Protein AF-A0A349PLU2-F1 (afdb_monomer)

Radius of gyration: 13.75 Å; Cα contacts (8 Å, |Δi|>4): 62; chains: 1; bounding box: 39×25×31 Å

Mean predicted aligned error: 9.59 Å

Structure (mmCIF, N/CA/C/O backbone):
data_AF-A0A349PLU2-F1
#
_entry.id   AF-A0A349PLU2-F1
#
loop_
_atom_site.group_PDB
_atom_site.id
_atom_site.type_symbol
_atom_site.label_atom_id
_atom_site.label_alt_id
_atom_site.label_comp_id
_atom_site.label_asym_id
_atom_site.label_entity_id
_atom_site.label_seq_id
_atom_site.pdbx_PDB_ins_code
_atom_site.Cartn_x
_atom_site.Cartn_y
_atom_site.Cartn_z
_atom_site.occupancy
_atom_site.B_iso_or_equiv
_atom_site.auth_seq_id
_atom_site.auth_comp_id
_atom_site.auth_asym_id
_atom_site.auth_atom_id
_atom_site.pdbx_PDB_model_num
ATOM 1 N N . LYS A 1 1 ? -26.840 16.441 -8.870 1.00 36.34 1 LYS A N 1
ATOM 2 C CA . LYS A 1 1 ? -26.454 16.973 -7.541 1.00 36.34 1 LYS A CA 1
ATOM 3 C C . LYS A 1 1 ? -26.261 15.780 -6.614 1.00 36.34 1 LYS A C 1
ATOM 5 O O . LYS A 1 1 ? -27.236 15.251 -6.107 1.00 36.34 1 LYS A O 1
ATOM 10 N N . THR A 1 2 ? -25.035 15.284 -6.500 1.00 38.59 2 THR A N 1
ATOM 11 C CA . THR A 1 2 ? -24.669 14.077 -5.732 1.00 38.59 2 THR A CA 1
ATOM 12 C C . THR A 1 2 ? -23.556 14.446 -4.758 1.00 38.59 2 THR A C 1
ATOM 14 O O . THR A 1 2 ? -22.479 13.867 -4.774 1.00 38.59 2 THR A O 1
ATOM 17 N N . GLU A 1 3 ? -23.792 15.484 -3.955 1.00 43.56 3 GLU A N 1
ATOM 18 C CA . GLU A 1 3 ? -22.760 16.071 -3.088 1.00 43.56 3 GLU A CA 1
ATOM 19 C C . GLU A 1 3 ? -22.743 15.501 -1.663 1.00 43.56 3 GLU A C 1
ATOM 21 O O . GLU A 1 3 ? -21.821 15.809 -0.929 1.00 43.56 3 GLU A O 1
ATOM 26 N N . ASN A 1 4 ? -23.675 14.624 -1.266 1.00 40.47 4 ASN A N 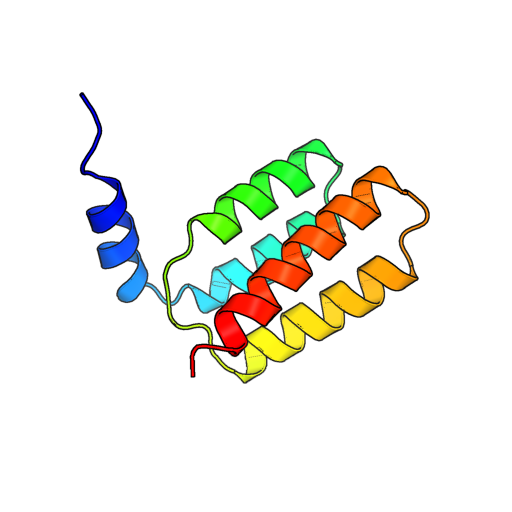1
ATOM 27 C CA . ASN A 1 4 ? -23.815 14.242 0.152 1.00 40.47 4 ASN A CA 1
ATOM 28 C C . ASN A 1 4 ? -23.936 12.738 0.456 1.00 40.47 4 ASN A C 1
ATOM 30 O O . ASN A 1 4 ? -24.309 12.379 1.565 1.00 40.47 4 ASN A O 1
ATOM 34 N N . TYR A 1 5 ? -23.569 11.841 -0.464 1.00 42.16 5 TYR A N 1
ATOM 35 C CA . TYR A 1 5 ? -23.510 10.398 -0.154 1.00 42.16 5 TYR A CA 1
ATOM 36 C C . TYR A 1 5 ? -22.121 9.910 0.291 1.00 42.16 5 TYR A C 1
ATOM 38 O O . TYR A 1 5 ? -21.983 8.755 0.686 1.00 42.16 5 TYR A O 1
ATOM 46 N N . ARG A 1 6 ? -21.102 10.788 0.280 1.00 46.41 6 ARG A N 1
ATOM 47 C CA . ARG A 1 6 ? -19.728 10.458 0.708 1.00 46.41 6 ARG A CA 1
ATOM 48 C C . ARG A 1 6 ? -19.681 10.064 2.187 1.00 46.41 6 ARG A C 1
ATOM 50 O O . ARG A 1 6 ? -19.019 9.099 2.525 1.00 46.41 6 ARG A O 1
ATOM 57 N N . GLY A 1 7 ? -20.475 10.723 3.034 1.00 41.25 7 GLY A N 1
ATOM 58 C CA . GLY A 1 7 ? -20.556 10.397 4.460 1.00 41.25 7 GLY A CA 1
ATOM 59 C C . GLY A 1 7 ? -21.304 9.097 4.772 1.00 41.25 7 GLY A C 1
ATOM 60 O O . GLY A 1 7 ? -21.014 8.472 5.776 1.00 41.25 7 GLY A O 1
ATOM 61 N N . THR A 1 8 ? -22.246 8.645 3.936 1.00 46.84 8 THR A N 1
ATOM 62 C CA . THR A 1 8 ? -23.093 7.477 4.262 1.00 46.84 8 THR A CA 1
ATOM 63 C C . THR A 1 8 ? -22.413 6.143 3.955 1.00 46.84 8 THR A C 1
ATOM 65 O O . THR A 1 8 ? -22.635 5.180 4.681 1.00 46.84 8 THR A O 1
ATOM 68 N N . LEU A 1 9 ? -21.566 6.080 2.919 1.00 44.00 9 LEU A N 1
ATOM 69 C CA . LEU A 1 9 ? -20.730 4.900 2.661 1.00 44.00 9 LEU A CA 1
ATOM 70 C C . LEU A 1 9 ? -19.610 4.797 3.704 1.00 44.00 9 LEU A C 1
ATOM 72 O O . LEU A 1 9 ? -19.419 3.734 4.274 1.00 44.00 9 LEU A O 1
ATOM 76 N N . VAL A 1 10 ? -18.961 5.918 4.021 1.00 42.06 10 VAL A N 1
ATOM 77 C CA . VA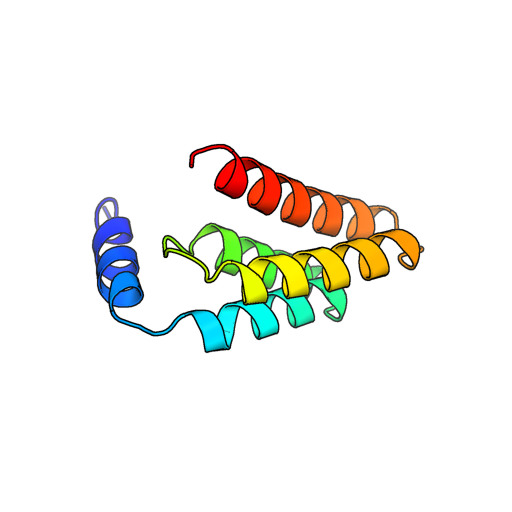L A 1 10 ? -17.982 6.056 5.111 1.00 42.06 10 VAL A CA 1
ATOM 78 C C . VAL A 1 10 ? -18.563 5.609 6.461 1.00 42.06 10 VAL A C 1
ATOM 80 O O . VAL A 1 10 ? -17.995 4.755 7.131 1.00 42.06 10 VAL A O 1
ATOM 83 N N . TYR A 1 11 ? -19.766 6.072 6.811 1.00 42.25 11 TYR A N 1
ATOM 84 C CA . TYR A 1 11 ? -20.437 5.677 8.055 1.00 42.25 11 TYR A CA 1
ATOM 85 C C . TYR A 1 11 ? -20.884 4.205 8.055 1.00 42.25 11 TYR A C 1
ATOM 87 O O . TYR A 1 11 ? -20.934 3.568 9.103 1.00 42.25 11 TYR A O 1
ATOM 95 N N . ALA A 1 12 ? -21.198 3.634 6.886 1.00 42.81 12 ALA A N 1
ATOM 96 C CA . ALA A 1 12 ? -21.503 2.208 6.750 1.00 42.81 12 ALA A CA 1
ATOM 97 C C . ALA A 1 12 ? -20.241 1.325 6.828 1.00 42.81 12 ALA A C 1
ATOM 99 O O . ALA A 1 12 ? -20.322 0.189 7.296 1.00 42.81 12 ALA A O 1
ATOM 100 N N . LEU A 1 13 ? -19.084 1.848 6.407 1.00 43.47 13 LEU A N 1
ATOM 101 C CA . LEU A 1 13 ? -17.780 1.184 6.476 1.00 43.47 13 LEU A CA 1
ATOM 102 C C . LEU A 1 13 ? -17.162 1.235 7.878 1.00 43.47 13 LEU A C 1
ATOM 104 O O . LEU A 1 13 ? -16.455 0.305 8.242 1.00 43.47 13 LEU A O 1
ATOM 108 N N . GLN A 1 14 ? -17.518 2.219 8.707 1.00 40.84 14 GLN A N 1
ATOM 109 C CA . GLN A 1 14 ? -17.153 2.269 10.131 1.00 40.84 14 GLN A CA 1
ATOM 110 C C . GLN A 1 14 ? -17.713 1.080 10.948 1.00 40.84 14 GLN A C 1
ATOM 112 O O . GLN A 1 14 ? -17.230 0.776 12.035 1.00 40.84 14 GLN A O 1
ATOM 117 N N . TYR A 1 15 ? -18.723 0.384 10.410 1.00 43.75 15 TYR A N 1
ATOM 118 C CA . TYR A 1 15 ? -19.304 -0.841 10.972 1.00 43.75 15 TYR A CA 1
ATOM 119 C C . TYR A 1 15 ? -18.910 -2.116 10.210 1.00 43.75 15 TYR A C 1
ATOM 121 O O . TYR A 1 15 ? -19.312 -3.214 10.604 1.00 43.75 15 TYR A O 1
ATOM 129 N N . PHE A 1 16 ? -18.141 -1.995 9.125 1.00 40.62 16 PHE A N 1
ATOM 130 C CA . PHE A 1 16 ? -17.572 -3.125 8.403 1.00 40.62 16 PHE A CA 1
ATOM 131 C C . PHE A 1 16 ? -16.119 -3.284 8.830 1.00 40.62 16 PHE A C 1
ATOM 133 O O . PHE A 1 16 ? -15.358 -2.325 8.841 1.00 40.62 16 PHE A O 1
ATOM 140 N N . ASP A 1 17 ? -15.729 -4.508 9.165 1.00 51.66 17 ASP A N 1
ATOM 141 C CA . ASP A 1 17 ? -14.346 -4.886 9.451 1.00 51.66 17 ASP A CA 1
ATOM 142 C C . ASP A 1 17 ? -13.514 -4.728 8.159 1.00 51.66 17 ASP A C 1
ATOM 144 O O . ASP A 1 17 ? -13.298 -5.679 7.404 1.00 51.66 17 ASP A O 1
ATOM 148 N N . CYS A 1 18 ? -13.157 -3.479 7.832 1.00 49.72 18 CYS A N 1
ATOM 149 C CA . CYS A 1 18 ? -12.441 -3.080 6.618 1.00 49.72 18 CYS A CA 1
ATOM 150 C C . CYS A 1 18 ? -10.986 -3.564 6.625 1.00 49.72 18 CYS A C 1
ATOM 152 O O . CYS A 1 18 ? -10.341 -3.538 5.574 1.00 49.72 18 CYS A O 1
ATOM 154 N N . SER A 1 19 ? -10.527 -4.083 7.773 1.00 51.81 19 SER A N 1
ATOM 155 C CA . SER A 1 19 ? -9.301 -4.868 7.950 1.00 51.81 19 SER A CA 1
ATOM 156 C C . SER A 1 19 ? -9.107 -5.857 6.798 1.00 51.81 19 SER A C 1
ATOM 158 O O . SER A 1 19 ? -8.143 -5.803 6.044 1.00 51.81 19 SER A O 1
ATOM 160 N N . LYS A 1 20 ? -10.139 -6.650 6.496 1.00 59.22 20 LYS A N 1
ATOM 161 C CA . LYS A 1 20 ? -10.072 -7.724 5.493 1.00 59.22 20 LYS A CA 1
ATOM 162 C C . LYS A 1 20 ? -9.806 -7.251 4.064 1.00 59.22 20 LYS A C 1
ATOM 164 O O . LYS A 1 20 ? -9.406 -8.065 3.235 1.00 59.22 20 LYS A O 1
ATOM 169 N N . ASN A 1 21 ? -10.036 -5.973 3.765 1.00 69.56 21 ASN A N 1
ATOM 170 C CA . ASN A 1 21 ? -9.908 -5.430 2.416 1.00 69.56 21 ASN A CA 1
ATOM 171 C C . ASN A 1 21 ? -8.697 -4.506 2.252 1.00 69.56 21 ASN A C 1
ATOM 173 O O . ASN A 1 21 ? -8.205 -4.395 1.133 1.00 69.56 21 ASN A O 1
ATOM 177 N N . LEU A 1 22 ? -8.183 -3.877 3.318 1.00 75.75 22 LEU A N 1
ATOM 178 C CA . LEU A 1 22 ? -7.036 -2.970 3.204 1.00 75.75 22 LEU A CA 1
ATOM 179 C C . LEU A 1 22 ? -5.781 -3.714 2.741 1.00 75.75 22 LEU A C 1
ATOM 181 O O . LEU A 1 22 ? -5.155 -3.309 1.764 1.00 75.75 22 LEU A O 1
ATOM 185 N N . SER A 1 23 ? -5.458 -4.836 3.386 1.00 81.44 23 SER A N 1
ATOM 186 C CA . SER A 1 23 ? -4.305 -5.662 3.005 1.00 81.44 23 SER A CA 1
ATOM 187 C C . SER A 1 23 ? -4.407 -6.137 1.549 1.00 81.44 23 SER A C 1
ATOM 189 O O . SER A 1 23 ? -3.429 -6.091 0.804 1.00 81.44 23 SER A O 1
ATOM 191 N N . PHE A 1 24 ? -5.617 -6.494 1.103 1.00 83.19 24 PHE A N 1
ATOM 192 C CA . PHE A 1 24 ? -5.880 -6.879 -0.283 1.00 83.19 24 PHE A CA 1
ATOM 193 C C . PHE A 1 24 ? -5.704 -5.713 -1.268 1.00 83.19 24 PHE A C 1
ATOM 195 O O . PHE A 1 24 ? -5.092 -5.883 -2.320 1.00 83.19 24 PHE A O 1
ATOM 202 N N . LEU A 1 25 ? -6.198 -4.518 -0.935 1.00 82.81 25 LEU A N 1
ATOM 203 C CA . LEU A 1 25 ? -6.026 -3.330 -1.772 1.00 82.81 25 LEU A CA 1
ATOM 204 C C . LEU A 1 25 ? -4.553 -2.924 -1.872 1.00 82.81 25 LEU A C 1
ATOM 206 O O . LEU A 1 25 ? -4.085 -2.615 -2.963 1.00 82.81 25 LEU A O 1
ATOM 210 N N . VAL A 1 26 ? -3.800 -2.991 -0.773 1.00 85.69 26 VAL A N 1
ATOM 211 C CA . VAL A 1 26 ? -2.347 -2.759 -0.775 1.00 85.69 26 VAL A CA 1
ATOM 212 C C . VAL A 1 26 ? -1.640 -3.783 -1.667 1.00 85.69 26 VAL A C 1
ATOM 214 O O . VAL A 1 26 ? -0.793 -3.410 -2.480 1.00 85.69 26 VAL A O 1
ATOM 217 N N . ASP A 1 27 ? -2.033 -5.057 -1.603 1.00 86.25 27 ASP A N 1
ATOM 218 C CA . ASP A 1 27 ? -1.493 -6.091 -2.489 1.00 86.25 27 ASP A CA 1
ATOM 219 C C . ASP A 1 27 ? -1.825 -5.815 -3.971 1.00 86.25 27 ASP A C 1
ATOM 221 O O . ASP A 1 27 ? -0.992 -6.097 -4.837 1.00 86.25 27 ASP A O 1
ATOM 225 N N . LEU A 1 28 ? -2.986 -5.226 -4.281 1.00 84.06 28 LEU A N 1
ATOM 226 C CA . LEU A 1 28 ? -3.335 -4.780 -5.637 1.00 84.06 28 LEU A CA 1
ATOM 227 C C . LEU A 1 28 ? -2.503 -3.576 -6.089 1.00 84.06 28 LEU A C 1
ATOM 229 O O . LEU A 1 28 ? -2.064 -3.559 -7.237 1.00 84.06 28 LEU A O 1
ATOM 233 N N . VAL A 1 29 ? -2.220 -2.609 -5.211 1.00 86.69 29 VAL A N 1
ATOM 234 C CA . VAL A 1 29 ? -1.321 -1.491 -5.544 1.00 86.69 29 VAL A CA 1
ATOM 235 C C . VAL A 1 29 ? 0.085 -2.008 -5.860 1.00 86.69 29 VAL A C 1
ATOM 237 O O . VAL A 1 29 ? 0.680 -1.612 -6.865 1.00 86.69 29 VAL A O 1
ATOM 240 N N . ILE A 1 30 ? 0.590 -2.953 -5.065 1.00 87.94 30 ILE A N 1
ATOM 241 C CA . ILE A 1 30 ? 1.937 -3.517 -5.219 1.00 87.94 30 ILE A CA 1
ATOM 242 C C . ILE A 1 30 ? 2.046 -4.417 -6.455 1.00 87.94 30 ILE A C 1
ATOM 244 O O . ILE A 1 30 ? 2.993 -4.287 -7.232 1.00 87.94 30 ILE A O 1
ATOM 248 N N . ASN A 1 31 ?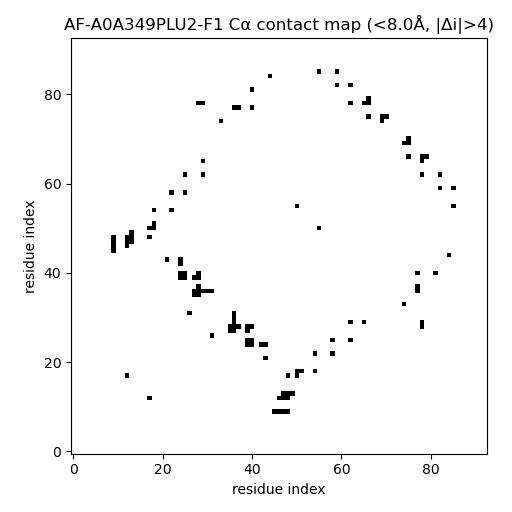 1.099 -5.332 -6.665 1.00 87.88 31 ASN A N 1
ATOM 249 C CA . ASN A 1 31 ? 1.223 -6.389 -7.678 1.00 87.88 31 ASN A CA 1
ATOM 250 C C . ASN A 1 31 ? 0.453 -6.098 -8.973 1.00 87.88 31 ASN A C 1
ATOM 252 O O . ASN A 1 31 ? 0.730 -6.720 -9.998 1.00 87.88 31 ASN A O 1
ATOM 256 N N . GLY A 1 32 ? -0.489 -5.155 -8.946 1.00 81.88 32 GLY A N 1
ATOM 257 C CA . GLY A 1 32 ? -1.271 -4.746 -10.106 1.00 81.88 32 GLY A CA 1
ATOM 258 C C . GLY A 1 32 ? -0.423 -4.123 -11.212 1.00 81.88 32 GLY A C 1
ATOM 259 O O . GLY A 1 32 ? 0.711 -3.673 -11.004 1.00 81.88 32 GLY A O 1
ATOM 260 N N . ASN A 1 33 ? -0.981 -4.097 -12.422 1.00 84.81 33 ASN A N 1
ATOM 261 C CA . ASN A 1 33 ? -0.478 -3.208 -13.465 1.00 84.81 33 ASN A CA 1
ATOM 262 C C . ASN A 1 33 ? -0.790 -1.745 -13.086 1.00 84.81 33 ASN A C 1
ATOM 264 O O . ASN A 1 33 ? -1.508 -1.492 -12.126 1.00 84.81 33 ASN A O 1
ATOM 268 N N . LEU A 1 34 ? -0.259 -0.778 -13.834 1.00 79.25 34 LEU A N 1
ATOM 269 C CA . LEU A 1 34 ? -0.352 0.637 -13.460 1.00 79.25 34 LEU A CA 1
ATOM 270 C C . LEU A 1 34 ? -1.802 1.136 -13.283 1.00 79.25 34 LEU A C 1
ATOM 272 O O . LEU A 1 34 ? -2.077 1.897 -12.361 1.00 79.25 34 LEU A O 1
ATOM 276 N N . GLU A 1 35 ? -2.732 0.666 -14.114 1.00 82.62 35 GLU A N 1
ATOM 277 C CA . GLU A 1 35 ? -4.161 0.994 -14.021 1.00 82.62 35 GLU A CA 1
ATOM 278 C C . GLU A 1 35 ? -4.793 0.414 -12.748 1.00 82.62 35 GLU A C 1
ATOM 280 O O . GLU A 1 35 ? -5.373 1.152 -11.955 1.00 82.62 35 GLU A O 1
ATOM 285 N N . VAL A 1 36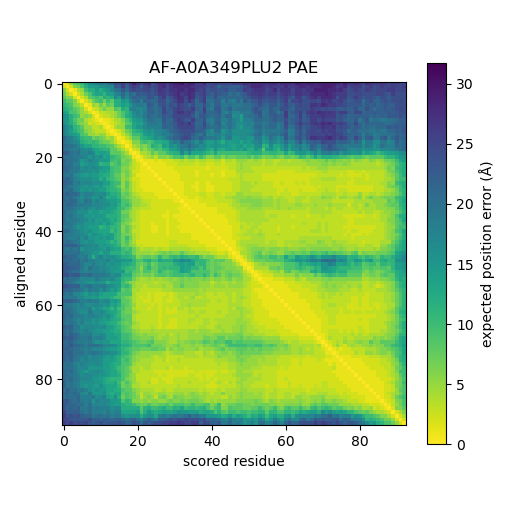 ? -4.584 -0.883 -12.492 1.00 84.50 36 VAL A N 1
ATOM 286 C CA . VAL A 1 36 ? -5.067 -1.562 -11.279 1.00 84.50 36 VAL A CA 1
ATOM 287 C C . VAL A 1 36 ? -4.474 -0.925 -10.022 1.00 84.50 36 VAL A C 1
ATOM 289 O O . VAL A 1 36 ? -5.185 -0.730 -9.038 1.00 84.50 36 VAL A O 1
ATOM 292 N N . SER A 1 37 ? -3.192 -0.556 -10.054 1.00 82.50 37 SER A N 1
ATOM 293 C CA . SER A 1 37 ? -2.533 0.125 -8.942 1.00 82.50 37 SER A CA 1
ATOM 294 C C . SER A 1 37 ? -3.154 1.494 -8.665 1.00 82.50 37 SER A C 1
ATOM 296 O O . SER A 1 37 ? -3.393 1.832 -7.506 1.00 82.50 37 SER A O 1
ATOM 298 N N . HIS A 1 38 ? -3.472 2.266 -9.708 1.00 82.44 38 HIS A N 1
ATOM 299 C CA . HIS A 1 38 ? -4.159 3.548 -9.560 1.00 82.44 38 HIS A CA 1
ATOM 300 C C . HIS A 1 38 ? -5.571 3.393 -8.992 1.00 82.44 38 HIS A C 1
ATOM 302 O O . HIS A 1 38 ? -5.932 4.120 -8.066 1.00 82.44 38 HIS A O 1
ATOM 308 N N . GLU A 1 39 ? -6.371 2.466 -9.517 1.00 82.00 39 GLU A N 1
ATOM 309 C CA . GLU A 1 39 ? -7.737 2.240 -9.036 1.00 82.00 39 GLU A CA 1
ATOM 310 C C . GLU A 1 39 ? -7.754 1.771 -7.577 1.00 82.00 39 GLU A C 1
ATOM 312 O O . GLU A 1 39 ? -8.537 2.280 -6.770 1.00 82.00 39 GLU A O 1
ATOM 317 N N . ALA A 1 40 ? -6.843 0.866 -7.210 1.00 82.50 40 ALA A N 1
ATOM 318 C CA . ALA A 1 40 ? -6.695 0.403 -5.836 1.00 82.50 40 ALA A CA 1
ATOM 319 C C . ALA A 1 40 ? -6.261 1.538 -4.892 1.00 82.50 40 ALA A C 1
ATOM 321 O O . ALA A 1 40 ? -6.832 1.676 -3.811 1.00 82.50 40 ALA A O 1
ATOM 322 N N . LEU A 1 41 ? -5.333 2.409 -5.311 1.00 82.25 41 LEU A N 1
ATOM 323 C CA . LEU A 1 41 ? -4.952 3.595 -4.535 1.00 82.25 41 LEU A CA 1
ATOM 324 C C . LEU A 1 41 ? -6.147 4.534 -4.312 1.00 82.25 41 LEU A C 1
ATOM 326 O O . LEU A 1 41 ? -6.343 5.032 -3.204 1.00 82.25 41 LEU A O 1
ATOM 330 N N . GLN A 1 42 ? -6.963 4.775 -5.341 1.00 80.94 42 GLN A N 1
ATOM 331 C CA . GLN A 1 42 ? -8.160 5.608 -5.200 1.00 80.94 42 GLN A CA 1
ATOM 332 C C . GLN A 1 42 ? -9.175 4.980 -4.242 1.00 80.94 42 GLN A C 1
ATOM 334 O O . GLN A 1 42 ? -9.745 5.692 -3.422 1.00 80.94 42 GLN A O 1
ATOM 339 N N . ALA A 1 43 ? -9.361 3.659 -4.288 1.00 79.62 43 ALA A N 1
ATOM 340 C CA . ALA A 1 43 ? -10.214 2.959 -3.334 1.00 79.62 43 ALA A CA 1
ATOM 341 C C . ALA A 1 43 ? -9.707 3.134 -1.893 1.00 79.62 43 ALA A C 1
ATOM 343 O O . ALA A 1 43 ? -10.500 3.474 -1.016 1.00 79.62 43 ALA A O 1
ATOM 344 N N . ILE A 1 44 ? -8.395 3.003 -1.661 1.00 78.88 44 ILE A N 1
ATOM 345 C CA . ILE A 1 44 ? -7.784 3.218 -0.340 1.00 78.88 44 ILE A CA 1
ATOM 346 C C . ILE A 1 44 ? -8.013 4.654 0.145 1.00 78.88 44 ILE A C 1
ATOM 348 O O . ILE A 1 44 ? -8.435 4.842 1.279 1.00 78.88 44 ILE A O 1
ATOM 352 N N . LYS A 1 45 ? -7.839 5.661 -0.724 1.00 74.94 45 LYS A N 1
ATOM 353 C CA . LYS A 1 45 ? -8.114 7.080 -0.410 1.00 74.94 45 LYS A CA 1
ATOM 354 C C . LYS A 1 45 ? -9.561 7.356 0.019 1.00 74.94 45 LYS A C 1
ATOM 356 O O . LYS A 1 45 ? -9.837 8.414 0.576 1.00 74.94 45 LYS A O 1
ATOM 361 N N . THR A 1 46 ? -10.498 6.456 -0.284 1.00 72.06 46 THR A N 1
ATOM 362 C CA . THR A 1 46 ? -11.909 6.583 0.122 1.00 72.06 46 THR A CA 1
ATOM 363 C C . THR A 1 46 ? -12.259 5.828 1.400 1.00 72.06 46 THR A C 1
ATOM 365 O O . THR A 1 46 ? -13.391 5.952 1.870 1.00 72.06 46 THR A O 1
ATOM 368 N N . ILE A 1 47 ? -11.323 5.052 1.954 1.00 71.62 47 ILE A N 1
ATOM 369 C CA . ILE A 1 47 ? -11.503 4.384 3.241 1.00 71.62 47 ILE A CA 1
ATOM 370 C C . ILE A 1 47 ? -11.335 5.434 4.336 1.00 71.62 47 ILE A C 1
ATOM 372 O O . ILE A 1 47 ? -10.280 6.042 4.467 1.00 71.62 47 ILE A O 1
ATOM 376 N N . ASP A 1 48 ? -12.389 5.624 5.118 1.00 58.31 48 ASP A N 1
ATOM 377 C CA . ASP A 1 48 ? -12.412 6.477 6.306 1.00 58.31 48 ASP A CA 1
ATOM 378 C C . ASP A 1 48 ? -12.823 5.582 7.481 1.00 58.31 48 ASP A C 1
ATOM 380 O O . ASP A 1 48 ? -13.996 5.460 7.840 1.00 58.31 48 ASP A O 1
ATOM 384 N N . ALA A 1 49 ? -11.853 4.792 7.945 1.00 55.28 49 ALA A N 1
ATOM 385 C CA . ALA A 1 49 ? -12.007 3.817 9.016 1.00 55.28 49 ALA A CA 1
ATOM 386 C C . ALA A 1 49 ? -10.715 3.751 9.840 1.00 55.28 49 ALA A C 1
ATOM 388 O O . ALA A 1 49 ? -9.622 3.831 9.280 1.00 55.28 49 ALA A O 1
ATOM 389 N N . GLU A 1 50 ? -10.839 3.563 11.157 1.00 54.72 50 GLU A N 1
ATOM 390 C CA . GLU A 1 50 ? -9.689 3.273 12.020 1.00 54.72 50 GLU A CA 1
ATOM 391 C C . GLU A 1 50 ? -9.070 1.932 11.608 1.00 54.72 50 GLU A C 1
ATOM 393 O O . GLU A 1 50 ? -9.725 0.887 11.628 1.00 54.72 50 GLU A O 1
ATOM 398 N N . ILE A 1 51 ? -7.800 1.972 11.208 1.00 62.47 51 ILE A N 1
ATOM 399 C CA . ILE A 1 51 ? -7.031 0.794 10.808 1.00 62.47 51 ILE A CA 1
ATOM 400 C C . ILE A 1 51 ? -6.339 0.231 12.050 1.00 62.47 51 ILE A C 1
ATOM 402 O O . ILE A 1 51 ? -5.724 0.975 12.817 1.00 62.47 51 ILE A O 1
ATOM 406 N N . ASP A 1 52 ? -6.394 -1.090 12.240 1.00 65.38 52 ASP A N 1
ATOM 407 C CA . ASP A 1 52 ? -5.647 -1.737 13.318 1.00 65.38 52 ASP A CA 1
ATOM 408 C C . ASP A 1 52 ? -4.137 -1.485 13.176 1.00 65.38 52 ASP A C 1
ATOM 410 O O . ASP A 1 52 ? -3.541 -1.627 12.105 1.00 65.38 52 ASP A O 1
ATOM 414 N N . ASN A 1 53 ? -3.494 -1.156 14.295 1.00 65.00 53 ASN A N 1
ATOM 415 C CA . ASN A 1 53 ? -2.084 -0.780 14.336 1.00 65.00 53 ASN A CA 1
ATOM 416 C C . ASN A 1 53 ? -1.131 -1.886 13.844 1.00 65.00 53 ASN A C 1
ATOM 418 O O . ASN A 1 53 ? -0.038 -1.578 13.359 1.00 65.00 53 ASN A O 1
ATOM 422 N N . ASN A 1 54 ? -1.486 -3.169 13.985 1.00 69.31 54 ASN A N 1
ATOM 423 C CA . ASN A 1 54 ? -0.641 -4.260 13.495 1.00 69.31 54 ASN A CA 1
ATOM 424 C C . ASN A 1 54 ? -0.788 -4.429 11.983 1.00 69.31 54 ASN A C 1
ATOM 426 O O . ASN A 1 54 ? 0.216 -4.544 11.283 1.00 69.31 54 ASN A O 1
ATOM 430 N N . GLU A 1 55 ? -2.015 -4.373 11.471 1.00 69.75 55 GLU A N 1
ATOM 431 C CA . GLU A 1 55 ? -2.285 -4.480 10.037 1.00 69.75 55 GLU A CA 1
ATOM 432 C C . GLU A 1 55 ? -1.719 -3.292 9.249 1.00 69.75 55 GLU A C 1
ATOM 434 O O . GLU A 1 55 ? -1.124 -3.465 8.182 1.00 69.75 55 GLU A O 1
ATOM 439 N N . PHE A 1 56 ? -1.801 -2.092 9.823 1.00 71.44 56 PHE A N 1
ATOM 440 C CA . PHE A 1 56 ? -1.164 -0.896 9.285 1.00 71.44 56 PHE A CA 1
ATOM 441 C C . PHE A 1 56 ? 0.357 -1.076 9.133 1.00 71.44 56 PHE A C 1
ATOM 443 O O . PHE A 1 56 ? 0.924 -0.811 8.069 1.00 71.44 56 PHE A O 1
ATOM 450 N N . LYS A 1 57 ? 1.026 -1.602 10.169 1.00 74.44 57 LYS A N 1
ATOM 451 C CA . LYS A 1 57 ? 2.468 -1.896 10.130 1.00 74.44 57 LYS A CA 1
ATOM 452 C C . LYS A 1 57 ? 2.818 -2.968 9.106 1.00 74.44 57 LYS A C 1
ATOM 454 O O . LYS A 1 57 ? 3.855 -2.867 8.451 1.00 74.44 57 LYS A O 1
ATOM 459 N N . GLU A 1 58 ? 1.998 -4.005 8.961 1.00 81.50 58 GLU A N 1
ATOM 460 C CA . GLU A 1 58 ? 2.213 -5.031 7.939 1.00 81.50 58 GLU A CA 1
ATOM 461 C C . GLU A 1 58 ? 2.098 -4.456 6.524 1.00 81.50 58 GLU A C 1
ATOM 463 O O . GLU A 1 58 ? 2.970 -4.716 5.691 1.00 81.50 58 GLU A O 1
ATOM 468 N N . CYS A 1 59 ? 1.088 -3.623 6.269 1.00 79.94 59 CYS A N 1
ATOM 469 C CA . CYS A 1 59 ? 0.909 -2.940 4.989 1.00 79.94 59 CYS A CA 1
ATOM 470 C C . CYS A 1 59 ? 2.084 -2.007 4.667 1.00 79.94 59 CYS A C 1
ATOM 472 O O . CYS A 1 59 ? 2.620 -2.073 3.561 1.00 79.94 59 CYS A O 1
ATOM 474 N N . LEU A 1 60 ? 2.555 -1.215 5.638 1.00 80.00 60 LEU A N 1
ATOM 475 C CA . LEU A 1 60 ? 3.748 -0.375 5.475 1.00 80.00 60 LEU A CA 1
ATOM 476 C C . LEU A 1 60 ? 4.999 -1.198 5.156 1.00 80.00 60 LEU A C 1
ATOM 478 O O . LEU A 1 60 ? 5.725 -0.879 4.220 1.00 80.00 60 LEU A O 1
ATOM 482 N N . ASN A 1 61 ? 5.227 -2.301 5.874 1.00 85.38 61 ASN A N 1
ATOM 483 C CA . ASN A 1 61 ? 6.372 -3.174 5.614 1.00 85.38 61 ASN A CA 1
ATOM 484 C C . ASN A 1 61 ? 6.326 -3.798 4.209 1.00 85.38 61 ASN A C 1
ATOM 486 O O . ASN A 1 61 ? 7.369 -3.953 3.567 1.00 85.38 61 ASN A O 1
ATOM 490 N N . LYS A 1 62 ? 5.136 -4.186 3.726 1.00 86.00 62 LYS A N 1
ATOM 491 C CA . LYS A 1 62 ? 4.948 -4.663 2.347 1.00 86.00 62 LYS A CA 1
ATOM 492 C C . LYS A 1 62 ? 5.265 -3.553 1.342 1.00 86.0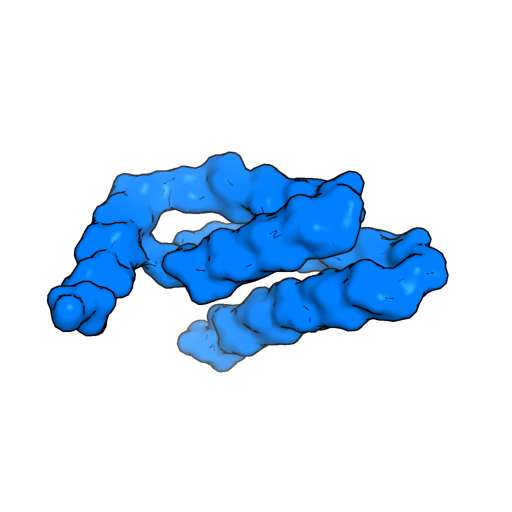0 62 LYS A C 1
ATOM 494 O O . LYS A 1 62 ? 5.985 -3.803 0.375 1.00 86.00 62 LYS A O 1
ATOM 499 N N . LEU A 1 63 ? 4.766 -2.346 1.596 1.00 85.00 63 LEU A N 1
ATOM 500 C CA . LEU A 1 63 ? 4.936 -1.185 0.730 1.00 85.00 63 LEU A CA 1
ATOM 501 C C . LEU A 1 63 ? 6.402 -0.747 0.630 1.00 85.00 63 LEU A C 1
ATOM 503 O O . LEU A 1 63 ? 6.908 -0.572 -0.473 1.00 85.00 63 LEU A O 1
ATOM 507 N N . ASP A 1 64 ? 7.120 -0.682 1.752 1.00 87.31 64 ASP A N 1
ATOM 508 C CA . ASP A 1 64 ? 8.550 -0.356 1.779 1.00 87.31 64 ASP A CA 1
ATOM 509 C C . ASP A 1 64 ? 9.378 -1.341 0.950 1.00 87.31 64 ASP A C 1
ATOM 511 O O . ASP A 1 64 ? 10.236 -0.946 0.159 1.00 87.31 64 ASP A O 1
ATOM 515 N N . ARG A 1 65 ? 9.092 -2.642 1.078 1.00 90.44 65 ARG A N 1
ATOM 516 C CA . ARG A 1 65 ? 9.752 -3.669 0.259 1.00 90.44 65 ARG A CA 1
ATOM 517 C C . ARG A 1 65 ? 9.421 -3.501 -1.220 1.00 90.44 65 ARG A C 1
ATOM 519 O O . ARG A 1 65 ? 10.315 -3.643 -2.050 1.00 90.44 65 ARG A O 1
ATOM 526 N N . ALA A 1 66 ? 8.166 -3.202 -1.547 1.00 88.44 66 ALA A N 1
ATOM 527 C CA . ALA A 1 66 ? 7.737 -2.987 -2.922 1.00 88.44 66 ALA A CA 1
ATOM 528 C C . ALA A 1 66 ? 8.437 -1.777 -3.556 1.00 88.44 66 ALA A C 1
ATOM 530 O O . ALA A 1 66 ? 8.915 -1.895 -4.678 1.00 88.44 66 ALA A O 1
ATOM 531 N N . ILE A 1 67 ? 8.571 -0.660 -2.834 1.00 88.88 67 ILE A N 1
ATOM 532 C CA . ILE A 1 67 ? 9.275 0.546 -3.304 1.00 88.88 67 ILE A CA 1
ATOM 533 C C . ILE A 1 67 ? 10.752 0.247 -3.585 1.00 88.88 67 ILE A C 1
ATOM 535 O O . ILE A 1 67 ? 11.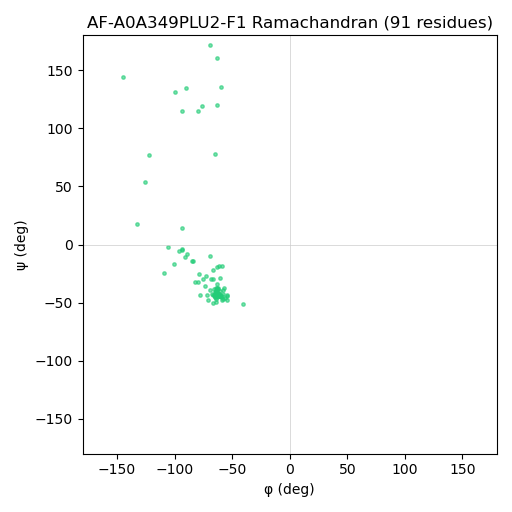269 0.643 -4.627 1.00 88.88 67 ILE A O 1
ATOM 539 N N . ILE A 1 68 ? 11.427 -0.480 -2.687 1.00 90.25 68 ILE A N 1
ATOM 540 C CA . ILE A 1 68 ? 12.847 -0.844 -2.846 1.00 90.25 68 ILE A CA 1
ATOM 541 C C . ILE A 1 68 ? 13.068 -1.731 -4.079 1.00 90.25 68 ILE A C 1
ATOM 543 O O . ILE A 1 68 ? 14.087 -1.601 -4.754 1.00 90.25 68 ILE A O 1
ATOM 547 N N . LEU A 1 69 ? 12.135 -2.645 -4.357 1.00 88.75 69 LEU A N 1
ATOM 548 C CA . LEU A 1 69 ? 12.231 -3.610 -5.456 1.00 88.75 69 LEU A CA 1
ATOM 549 C C . LEU A 1 69 ? 11.641 -3.095 -6.780 1.00 88.75 69 LEU A C 1
ATOM 551 O O . LEU A 1 69 ? 11.769 -3.768 -7.801 1.00 88.75 69 LEU A O 1
ATOM 555 N N . CYS A 1 70 ? 10.967 -1.943 -6.781 1.00 86.81 70 CYS A N 1
ATOM 556 C CA . CYS A 1 70 ? 10.305 -1.411 -7.965 1.00 86.81 70 CYS A CA 1
ATOM 557 C C . CYS A 1 70 ? 11.310 -0.724 -8.898 1.00 86.81 70 CYS A C 1
ATOM 559 O O . CYS A 1 70 ? 11.863 0.322 -8.573 1.00 86.81 70 CYS A O 1
ATOM 561 N N . GLU A 1 71 ? 11.495 -1.284 -10.094 1.00 85.88 71 GLU A N 1
ATOM 562 C CA . GLU A 1 71 ? 12.367 -0.717 -11.137 1.00 85.88 71 GLU A CA 1
ATOM 563 C C . GLU A 1 71 ? 11.665 0.349 -12.001 1.00 85.88 71 GLU A C 1
ATOM 565 O O . GLU A 1 71 ? 12.309 1.072 -12.758 1.00 85.88 71 GLU A O 1
ATOM 570 N N . SER A 1 72 ? 10.333 0.441 -11.926 1.00 85.31 72 SER A N 1
ATOM 571 C CA . SER A 1 72 ? 9.539 1.396 -12.703 1.00 85.31 72 SER A CA 1
ATOM 572 C C . SER A 1 72 ? 9.303 2.678 -11.912 1.00 85.31 72 SER A C 1
ATOM 574 O O . SER A 1 72 ? 8.573 2.659 -10.923 1.00 85.31 72 SER A O 1
ATOM 576 N N . GLU A 1 73 ? 9.847 3.796 -12.396 1.00 82.00 73 GLU A N 1
ATOM 577 C CA . GLU A 1 73 ? 9.681 5.120 -11.774 1.00 82.00 73 GLU A CA 1
ATOM 578 C C . GLU A 1 73 ? 8.204 5.517 -11.612 1.00 82.00 73 GLU A C 1
ATOM 580 O O . GLU A 1 73 ? 7.787 5.896 -10.525 1.00 82.00 73 GLU A O 1
ATOM 585 N N . GLY A 1 74 ? 7.370 5.329 -12.644 1.00 79.12 74 GLY A N 1
ATOM 586 C CA . GLY A 1 74 ? 5.947 5.695 -12.570 1.00 79.12 74 GLY A CA 1
ATOM 587 C C . GLY A 1 74 ? 5.140 4.851 -11.576 1.00 79.12 74 GLY A C 1
ATOM 588 O O . GLY A 1 74 ? 4.178 5.328 -10.987 1.00 79.12 74 GLY A O 1
ATOM 589 N N . LYS A 1 75 ? 5.537 3.593 -11.350 1.00 83.88 75 LYS A N 1
ATOM 590 C CA . LYS A 1 75 ? 4.919 2.762 -10.309 1.00 83.88 75 LYS A CA 1
ATOM 591 C C . LYS A 1 75 ? 5.463 3.104 -8.924 1.00 83.88 75 LYS A C 1
ATOM 593 O O . LYS A 1 75 ? 4.728 3.015 -7.948 1.00 83.88 75 LYS A O 1
ATOM 598 N N . LYS A 1 76 ? 6.729 3.505 -8.840 1.00 87.75 76 LYS A N 1
ATOM 599 C CA . LYS A 1 76 ? 7.371 3.911 -7.594 1.00 87.75 76 LYS A CA 1
ATOM 600 C C . LYS A 1 76 ? 6.743 5.180 -7.020 1.00 87.75 76 LYS A C 1
ATOM 602 O O . LYS A 1 76 ? 6.405 5.168 -5.845 1.00 87.75 76 LYS A O 1
ATOM 607 N N . GLU A 1 77 ? 6.484 6.187 -7.854 1.00 88.31 77 GLU A N 1
ATOM 608 C CA . GLU A 1 77 ? 5.748 7.406 -7.471 1.00 88.31 77 GLU A CA 1
ATOM 609 C C . GLU A 1 77 ? 4.380 7.062 -6.856 1.00 88.31 77 G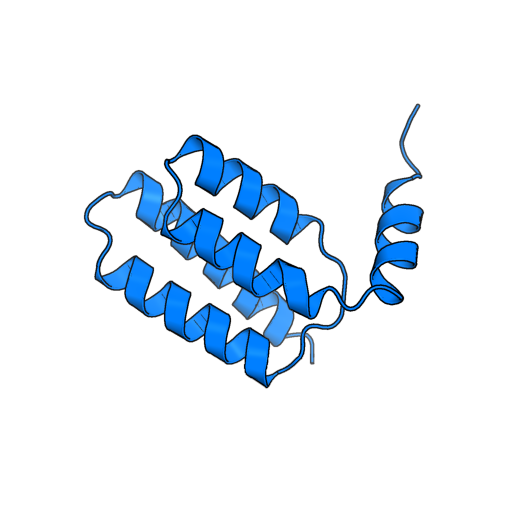LU A C 1
ATOM 611 O O . GLU A 1 77 ? 4.026 7.528 -5.781 1.00 88.31 77 GLU A O 1
ATOM 616 N N . LEU A 1 78 ? 3.656 6.128 -7.474 1.00 86.06 78 LEU A N 1
ATOM 617 C CA . LEU A 1 78 ? 2.351 5.651 -7.007 1.00 86.06 78 LEU A CA 1
ATOM 618 C C . LEU A 1 78 ? 2.429 4.934 -5.639 1.00 86.06 78 LEU A C 1
ATOM 620 O O . LEU A 1 78 ? 1.526 5.047 -4.808 1.00 86.06 78 LEU A O 1
ATOM 624 N N . LEU A 1 79 ? 3.501 4.174 -5.401 1.00 88.25 79 LEU A N 1
ATOM 625 C CA . LEU A 1 79 ? 3.740 3.496 -4.124 1.00 88.25 79 LEU A CA 1
ATOM 626 C C . LEU A 1 79 ? 4.175 4.481 -3.027 1.00 88.25 79 LEU A C 1
ATOM 628 O O . LEU A 1 79 ? 3.789 4.305 -1.872 1.00 88.25 79 LEU A O 1
ATOM 632 N N . GLU A 1 80 ? 4.954 5.503 -3.377 1.00 88.12 80 GLU A N 1
ATOM 633 C CA . GLU A 1 80 ? 5.344 6.590 -2.473 1.00 88.12 80 GLU A CA 1
ATOM 634 C C . GLU A 1 80 ? 4.121 7.432 -2.073 1.00 88.12 80 GLU A C 1
ATOM 636 O O . GLU A 1 80 ? 3.897 7.628 -0.881 1.00 88.12 80 GLU A O 1
ATOM 641 N N . ASP A 1 81 ? 3.238 7.763 -3.020 1.00 85.56 81 ASP A N 1
ATOM 642 C CA . ASP A 1 81 ? 1.943 8.407 -2.753 1.00 85.56 81 ASP A CA 1
ATOM 643 C C . ASP A 1 81 ? 1.099 7.622 -1.735 1.00 85.56 81 ASP A C 1
ATOM 645 O O . ASP A 1 81 ? 0.481 8.197 -0.837 1.00 85.56 81 ASP A O 1
ATOM 649 N N . LEU A 1 82 ? 1.042 6.290 -1.870 1.00 83.75 82 LEU A N 1
ATOM 650 C CA . LEU A 1 82 ? 0.330 5.443 -0.912 1.00 83.75 82 LEU A CA 1
ATOM 651 C C . LEU A 1 82 ? 0.965 5.521 0.483 1.00 83.75 82 LEU A C 1
ATOM 653 O O . LEU A 1 82 ? 0.255 5.522 1.488 1.00 83.75 82 LEU A O 1
ATOM 657 N N . LYS A 1 83 ? 2.296 5.578 0.548 1.00 82.75 83 LYS A N 1
ATOM 658 C CA . LYS A 1 83 ? 3.041 5.624 1.805 1.00 82.75 83 LYS A CA 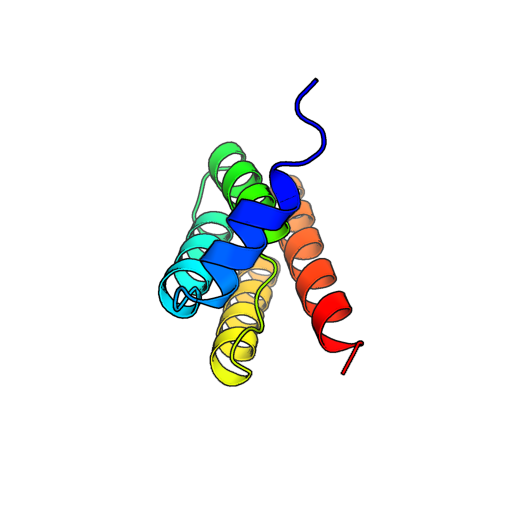1
ATOM 659 C C . LYS A 1 83 ? 2.807 6.938 2.539 1.00 82.75 83 LYS A C 1
ATOM 661 O O . LYS A 1 83 ? 2.593 6.909 3.749 1.00 82.75 83 LYS A O 1
ATOM 666 N N . ASP A 1 84 ? 2.799 8.052 1.820 1.00 81.50 84 ASP A N 1
ATOM 667 C CA . ASP A 1 84 ? 2.564 9.373 2.401 1.00 81.50 84 ASP A CA 1
ATOM 668 C C . ASP A 1 84 ? 1.179 9.452 3.051 1.00 81.50 84 ASP A C 1
ATOM 670 O O . ASP A 1 84 ? 1.065 9.873 4.200 1.00 81.50 84 ASP A O 1
ATOM 674 N N . ILE A 1 85 ? 0.148 8.905 2.397 1.00 76.94 85 ILE A N 1
ATOM 675 C CA . ILE A 1 85 ? -1.207 8.809 2.970 1.00 76.94 85 ILE A CA 1
ATOM 676 C C . ILE A 1 85 ? -1.191 8.034 4.288 1.00 76.94 85 ILE A C 1
ATOM 678 O O . ILE A 1 85 ? -1.842 8.430 5.253 1.00 76.94 85 ILE A O 1
ATOM 682 N N . PHE A 1 86 ? -0.452 6.928 4.353 1.00 72.31 86 PHE A N 1
ATOM 683 C CA . PHE A 1 86 ? -0.352 6.138 5.578 1.00 72.31 86 PHE A CA 1
ATOM 684 C C . PHE A 1 86 ? 0.342 6.946 6.686 1.00 72.31 86 PHE A C 1
ATOM 686 O O . PHE A 1 86 ? -0.146 6.984 7.814 1.00 72.31 86 PHE A O 1
ATOM 693 N N . VAL A 1 87 ? 1.443 7.636 6.376 1.00 70.69 87 VAL A N 1
ATOM 694 C CA . VAL A 1 87 ? 2.189 8.453 7.349 1.00 70.69 87 VAL A CA 1
ATOM 695 C C . VAL A 1 87 ? 1.352 9.625 7.872 1.00 70.69 87 VAL A C 1
ATOM 697 O O . VAL A 1 87 ? 1.331 9.855 9.084 1.00 70.69 87 VAL A O 1
ATOM 700 N N . GLU A 1 88 ? 0.621 10.321 7.001 1.00 68.19 88 GLU A N 1
ATOM 701 C CA . GLU A 1 88 ? -0.292 11.407 7.384 1.00 68.19 88 GLU A CA 1
ATOM 702 C C . GLU A 1 88 ? -1.363 10.909 8.364 1.00 68.19 88 GLU A C 1
ATOM 704 O O . GLU A 1 88 ? -1.514 11.473 9.445 1.00 68.19 88 GLU A O 1
ATOM 709 N N . ASN A 1 89 ? -2.006 9.776 8.064 1.00 61.31 89 ASN A N 1
ATOM 710 C CA . ASN A 1 89 ? -3.025 9.181 8.937 1.00 61.31 89 ASN A CA 1
ATOM 711 C C . ASN A 1 89 ? -2.464 8.664 10.278 1.00 61.31 89 ASN A C 1
ATOM 713 O O . ASN A 1 89 ? -3.208 8.535 11.245 1.00 61.31 89 ASN A O 1
ATOM 717 N N . SER A 1 90 ? -1.160 8.383 10.368 1.00 57.56 90 SER A N 1
ATOM 718 C CA . SER A 1 90 ? -0.507 7.986 11.627 1.00 57.56 90 SER A CA 1
ATOM 719 C C . SER A 1 90 ? -0.078 9.163 12.512 1.00 57.56 90 SER A C 1
ATOM 721 O O . SER A 1 90 ? 0.250 8.956 13.679 1.00 57.56 90 SER A O 1
ATOM 723 N N . SER A 1 91 ? -0.056 10.382 11.960 1.00 47.62 91 SER A N 1
ATOM 724 C CA . SER A 1 91 ? 0.438 11.592 12.631 1.00 47.62 91 SER A CA 1
ATOM 725 C C . SER A 1 91 ? -0.655 12.364 13.386 1.00 47.62 91 SER A C 1
ATOM 727 O O . SER 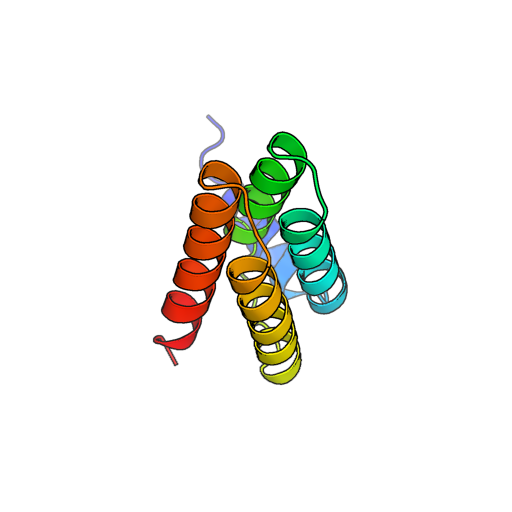A 1 91 ? -0.328 13.260 14.160 1.00 47.62 91 SER A O 1
ATOM 729 N N . ASP A 1 92 ? -1.927 12.004 13.184 1.00 43.50 92 ASP A N 1
ATOM 730 C CA . ASP A 1 92 ? -3.103 12.614 13.827 1.00 43.50 92 ASP A CA 1
ATOM 731 C C . ASP A 1 92 ? -3.560 11.892 15.122 1.00 43.50 92 ASP A C 1
ATOM 733 O O . ASP A 1 92 ? -4.658 12.148 15.620 1.00 43.50 92 ASP A O 1
ATOM 737 N N . SER A 1 93 ? -2.736 11.000 15.699 1.00 38.00 93 SER A N 1
ATOM 738 C CA . SER A 1 93 ? -3.015 10.290 16.971 1.00 38.00 93 SER A CA 1
ATOM 739 C C . SER A 1 93 ? -2.199 10.793 18.162 1.00 38.00 93 SER A C 1
ATOM 741 O O . SER A 1 93 ? -0.958 10.895 18.037 1.00 38.00 93 SER A O 1
#

pLDDT: mean 70.66, std 17.22, range [36.34, 90.44]

Sequence (93 aa):
KTENYRGTLVYALQYFDCSKNLSFLVDLVINGNLEVSHEALQAIKTIDAEIDNNEFKECLNKLDRAIILCESEGKKELLEDLKDIFVENSSDS

Solvent-accessible surface area (backbone atoms only — not comparable to full-atom values): 5493 Å² total; per-residue (Å²): 140,87,86,74,59,70,62,57,56,30,60,54,43,64,75,43,80,55,70,78,49,51,60,54,35,52,48,33,37,69,71,39,57,76,66,51,18,50,55,30,48,53,54,55,74,63,62,62,61,92,71,56,72,66,60,51,51,53,48,50,55,53,48,54,54,45,49,75,70,46,88,47,66,78,58,32,56,54,50,49,56,54,48,50,55,52,53,57,68,62,67,82,114

Secondary structure (DSSP, 8-state):
---SSHHHHHHHHTTS-THHHHHHHHHHHHHS-HHHHHHHHHHHHT--SPPPHHHHHHHHHHHHHHHHH---HHHHHHHHHHHHHHHHHHH--

Foldseek 3Di:
DPPPCLVVVQVVCQPPPCLVVLLVLLVQLLVPDLVSVVVSLVVVVSHPYDHDPVSLVVSLVVLVVSLVPDPDPSSNVSSVVSNVVSVVVVVVD

Nearest PDB structures (foldseek):
  5j5c-assembly1_B  TM=6.462E-01  e=2.994E+00  Homo sapiens
  2lff-assembly1_A  TM=4.698E-01  e=1.028E+00  Escherichia coli
  5h7c-assembly2_C  TM=6.704E-01  e=5.254E+00  Staphylococcus aureus